Protein AF-A0A830CCI4-F1 (afdb_monomer)

Foldseek 3Di:
DDFQDADPVDPDPQRGQQKAFPVVRDGGTPVCCPPVVSVPTLMWGWDDDPDDIDTDPVSVVVPDDCVPPDD

Mean predicted aligned error: 4.56 Å

Structure (mmCIF, N/CA/C/O backbone):
data_AF-A0A830CCI4-F1
#
_entry.id   AF-A0A830CCI4-F1
#
l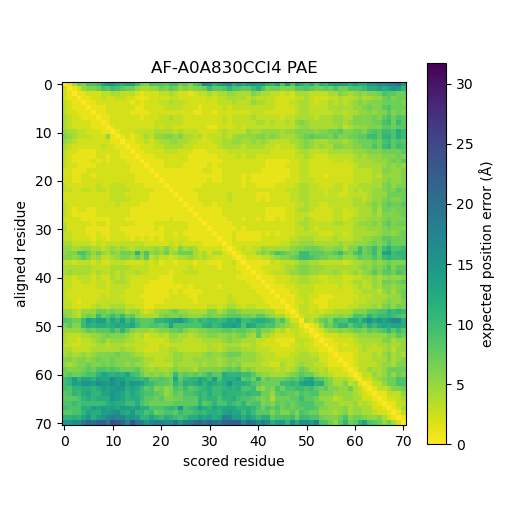oop_
_atom_site.group_PDB
_atom_site.id
_atom_site.type_symbol
_atom_site.label_atom_id
_atom_site.label_alt_id
_atom_site.label_comp_id
_atom_site.label_asym_id
_atom_site.label_entity_id
_atom_site.label_seq_id
_atom_site.pdbx_PDB_ins_code
_atom_site.Cartn_x
_atom_site.Cartn_y
_atom_site.Cartn_z
_atom_site.occupancy
_atom_site.B_iso_or_equiv
_atom_site.auth_seq_id
_atom_site.auth_comp_id
_atom_site.auth_asym_id
_atom_site.auth_atom_id
_atom_site.pdbx_PDB_model_num
ATOM 1 N N . MET A 1 1 ? 11.130 -4.712 5.275 1.00 67.75 1 MET A N 1
ATOM 2 C CA . MET A 1 1 ? 10.255 -4.245 4.186 1.00 67.75 1 MET A C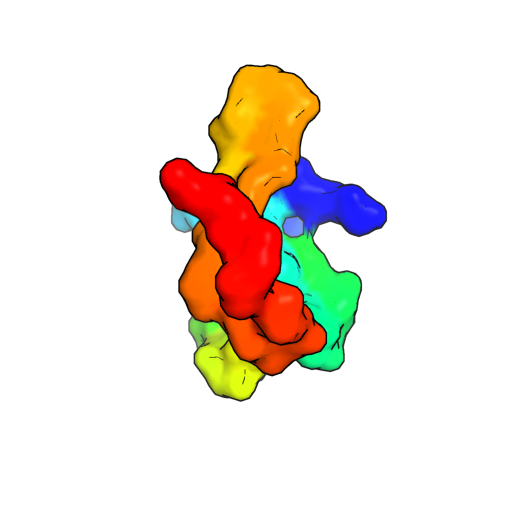A 1
ATOM 3 C C . MET A 1 1 ? 10.381 -2.740 4.077 1.00 67.75 1 MET A C 1
ATOM 5 O O . MET A 1 1 ? 10.345 -2.095 5.116 1.00 67.75 1 MET A O 1
ATOM 9 N N . ILE A 1 2 ? 10.611 -2.202 2.879 1.00 82.44 2 ILE A N 1
ATOM 10 C CA . ILE A 1 2 ? 10.914 -0.778 2.689 1.00 82.44 2 ILE A CA 1
ATOM 11 C C . ILE A 1 2 ? 9.814 -0.146 1.829 1.00 82.44 2 ILE A C 1
ATOM 13 O O . ILE A 1 2 ? 9.450 -0.705 0.793 1.00 82.44 2 ILE A O 1
ATOM 17 N N . PHE A 1 3 ? 9.281 0.989 2.282 1.00 91.31 3 PHE A N 1
ATOM 18 C CA . PHE A 1 3 ? 8.230 1.762 1.619 1.00 91.31 3 PHE A CA 1
ATOM 19 C C . PHE A 1 3 ? 8.726 3.179 1.340 1.00 91.31 3 PHE A C 1
ATOM 21 O O . PHE A 1 3 ? 9.589 3.674 2.061 1.00 91.31 3 PHE A O 1
ATOM 28 N N . PHE A 1 4 ? 8.141 3.824 0.331 1.00 92.69 4 PHE A N 1
ATOM 29 C CA . PHE A 1 4 ? 8.465 5.190 -0.113 1.00 92.69 4 PHE A CA 1
ATOM 30 C C . PHE A 1 4 ? 9.864 5.385 -0.715 1.00 92.69 4 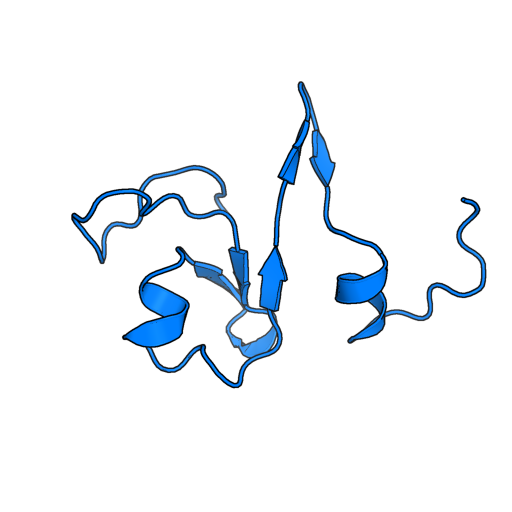PHE A C 1
ATOM 32 O O . PHE A 1 4 ? 10.269 6.515 -0.961 1.00 92.69 4 PHE A O 1
ATOM 39 N N . GLU A 1 5 ? 10.575 4.297 -0.998 1.00 94.06 5 GLU A N 1
ATOM 40 C CA . GLU A 1 5 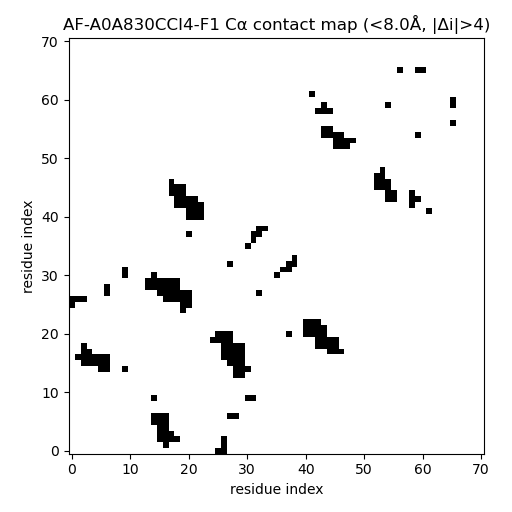? 11.778 4.320 -1.832 1.00 94.06 5 GLU A CA 1
ATOM 41 C C . GLU A 1 5 ? 11.415 4.213 -3.316 1.00 94.06 5 GLU A C 1
ATOM 43 O O . GLU A 1 5 ? 10.285 3.872 -3.683 1.00 94.06 5 GLU A O 1
ATOM 48 N N . GLU A 1 6 ? 12.389 4.467 -4.181 1.00 95.75 6 GLU A N 1
ATOM 49 C CA . GLU A 1 6 ? 12.238 4.287 -5.620 1.00 95.75 6 GLU A CA 1
ATOM 50 C C . GLU A 1 6 ? 12.290 2.804 -6.010 1.00 95.75 6 GLU A C 1
ATOM 52 O O . GLU A 1 6 ? 13.097 2.012 -5.517 1.00 95.75 6 GLU A O 1
ATOM 57 N N . CYS A 1 7 ? 11.409 2.403 -6.925 1.00 95.50 7 CYS A N 1
ATOM 58 C CA . CYS A 1 7 ? 11.419 1.053 -7.467 1.00 95.50 7 CYS A CA 1
ATOM 59 C C . CYS A 1 7 ? 12.619 0.847 -8.395 1.00 95.50 7 CYS A C 1
ATOM 61 O O . CYS A 1 7 ? 12.686 1.437 -9.471 1.00 95.50 7 CYS A O 1
ATOM 63 N N . LEU A 1 8 ? 13.497 -0.090 -8.035 1.00 93.81 8 LEU A N 1
ATOM 64 C CA . LEU A 1 8 ? 14.684 -0.437 -8.826 1.00 93.81 8 LEU A CA 1
ATOM 65 C C . LEU A 1 8 ? 14.359 -1.082 -10.183 1.00 93.81 8 LEU A C 1
ATOM 67 O O . LEU A 1 8 ? 15.184 -1.064 -11.089 1.00 93.81 8 LEU A O 1
ATOM 71 N N . SER A 1 9 ? 13.168 -1.666 -10.332 1.00 94.31 9 SER A N 1
ATOM 72 C CA . SER A 1 9 ? 12.731 -2.293 -11.587 1.00 94.31 9 SER A CA 1
ATOM 73 C C . SER A 1 9 ? 12.146 -1.299 -12.591 1.00 94.31 9 SER A C 1
ATOM 75 O O . SER A 1 9 ? 11.967 -1.659 -13.751 1.00 94.31 9 SER A O 1
ATOM 77 N N . HIS A 1 10 ? 11.819 -0.073 -12.166 1.00 95.38 10 HIS A N 1
ATOM 78 C CA . HIS A 1 10 ? 11.135 0.909 -13.005 1.00 95.38 10 HIS A CA 1
ATOM 79 C C . HIS A 1 10 ? 11.758 2.294 -12.843 1.00 95.38 10 HIS A C 1
ATOM 81 O O . HIS A 1 10 ? 11.439 3.015 -11.898 1.00 95.38 10 HIS A O 1
ATOM 87 N N . ASP A 1 11 ? 12.560 2.700 -13.823 1.00 94.06 11 ASP A N 1
ATOM 88 C CA . ASP A 1 11 ? 13.102 4.058 -13.930 1.00 94.06 11 ASP A CA 1
ATOM 89 C C . ASP A 1 11 ? 12.112 4.984 -14.666 1.00 94.06 11 ASP A C 1
ATOM 91 O O . ASP A 1 11 ? 12.323 5.442 -15.787 1.00 94.06 11 ASP A O 1
ATOM 95 N N . LEU A 1 12 ? 10.925 5.149 -14.077 1.00 93.38 12 LEU A N 1
ATOM 96 C CA . LEU A 1 12 ? 9.806 5.899 -14.650 1.00 93.38 12 LEU A CA 1
ATOM 97 C C . LEU A 1 12 ? 9.196 6.825 -13.594 1.00 93.38 12 LEU A C 1
ATOM 99 O O . LEU A 1 12 ? 9.073 6.433 -12.435 1.00 93.38 12 LEU A O 1
ATOM 103 N N . PRO A 1 13 ? 8.645 7.991 -13.973 1.00 94.25 13 PRO A N 1
ATOM 104 C CA . PRO A 1 13 ? 7.986 8.873 -13.019 1.00 94.25 13 PRO A CA 1
ATOM 105 C C . PRO A 1 13 ? 6.882 8.185 -12.199 1.00 94.25 13 PRO A C 1
ATOM 107 O O . PRO A 1 13 ? 6.025 7.455 -12.730 1.00 94.25 13 PRO A O 1
ATOM 110 N N . LYS A 1 14 ? 6.841 8.517 -10.902 1.00 91.25 14 LYS A N 1
ATOM 111 C CA . LYS A 1 14 ? 5.947 7.933 -9.884 1.00 91.25 14 LYS A CA 1
ATOM 112 C C . LYS A 1 14 ? 6.186 6.421 -9.694 1.00 91.25 14 LYS A C 1
ATOM 114 O O . LYS A 1 14 ? 5.230 5.642 -9.676 1.00 91.25 14 LYS A O 1
ATOM 119 N N . ASN A 1 15 ? 7.451 6.024 -9.596 1.00 95.94 15 ASN A N 1
ATOM 120 C CA . ASN A 1 15 ? 7.931 4.678 -9.264 1.00 95.94 15 ASN A CA 1
ATOM 121 C C . ASN A 1 15 ? 8.109 4.450 -7.749 1.00 95.94 15 ASN A C 1
ATOM 123 O O . ASN A 1 15 ? 8.722 3.462 -7.358 1.00 95.94 15 ASN A O 1
ATOM 127 N N . GLU A 1 16 ? 7.565 5.319 -6.902 1.00 96.12 16 GLU A N 1
ATO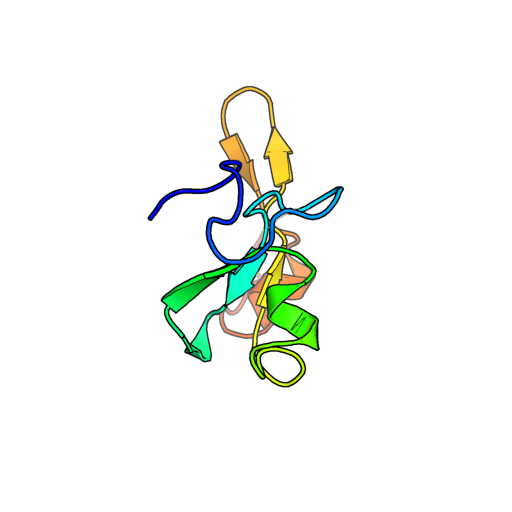M 128 C CA . GLU A 1 16 ? 7.602 5.158 -5.447 1.00 96.12 16 GLU A CA 1
ATOM 129 C C . GLU A 1 16 ? 6.935 3.841 -5.000 1.00 96.12 16 GLU A C 1
ATOM 131 O O . GLU A 1 16 ? 5.838 3.490 -5.455 1.00 96.12 16 GLU A O 1
ATOM 136 N N . LEU A 1 17 ? 7.596 3.119 -4.093 1.00 96.12 17 LEU A N 1
ATOM 137 C CA . LEU A 1 17 ? 7.123 1.884 -3.467 1.00 96.12 17 LEU A CA 1
ATOM 138 C C . LEU A 1 17 ? 6.085 2.177 -2.374 1.00 96.12 17 LEU A C 1
ATOM 140 O O . LEU A 1 17 ? 6.365 2.080 -1.179 1.00 96.12 17 LEU A O 1
ATOM 144 N N . ASN A 1 18 ? 4.877 2.546 -2.792 1.00 95.94 18 ASN A N 1
ATOM 145 C CA . ASN A 1 18 ? 3.770 2.911 -1.903 1.00 95.94 18 ASN A CA 1
ATOM 146 C C . ASN A 1 18 ? 2.595 1.926 -1.920 1.00 95.94 18 ASN A C 1
ATOM 148 O O . ASN A 1 18 ? 1.506 2.239 -1.444 1.00 95.94 18 ASN A O 1
ATOM 152 N N . ARG A 1 19 ? 2.792 0.729 -2.473 1.00 95.38 19 ARG A N 1
ATOM 153 C CA . ARG A 1 19 ? 1.820 -0.362 -2.391 1.00 95.38 19 ARG A CA 1
ATOM 154 C C . ARG A 1 19 ? 2.466 -1.600 -1.802 1.00 95.38 19 ARG A C 1
ATOM 156 O O . ARG A 1 19 ? 3.647 -1.858 -2.026 1.00 95.38 19 ARG A O 1
ATOM 163 N N . PHE A 1 20 ? 1.672 -2.387 -1.095 1.00 95.31 20 PHE A N 1
ATOM 164 C CA . PHE A 1 20 ? 2.047 -3.708 -0.615 1.00 95.31 20 PHE A CA 1
ATOM 165 C C . PHE A 1 20 ? 1.207 -4.765 -1.319 1.00 95.31 20 PHE A C 1
ATOM 167 O O . PHE A 1 20 ? -0.018 -4.699 -1.292 1.00 95.31 20 PHE A O 1
ATOM 174 N N . CYS A 1 21 ? 1.857 -5.741 -1.946 1.00 94.69 21 CYS A N 1
ATOM 175 C CA . CYS A 1 21 ? 1.185 -6.908 -2.494 1.00 94.69 21 CYS A CA 1
ATOM 176 C C . CYS A 1 21 ? 1.132 -8.004 -1.434 1.00 94.69 21 CYS A C 1
ATOM 178 O O . CYS A 1 21 ? 2.151 -8.636 -1.170 1.00 94.69 21 CYS A O 1
ATOM 180 N N . ILE A 1 22 ? -0.053 -8.286 -0.893 1.00 93.06 22 ILE A N 1
ATOM 181 C CA . ILE A 1 22 ? -0.259 -9.314 0.138 1.00 93.06 22 ILE A CA 1
ATOM 182 C C . ILE A 1 22 ? 0.115 -10.696 -0.410 1.00 93.06 22 ILE A C 1
ATOM 184 O O . ILE A 1 22 ? 0.804 -11.459 0.251 1.00 93.06 22 ILE A O 1
ATOM 188 N N . THR A 1 23 ? -0.271 -10.997 -1.653 1.00 92.69 23 THR A N 1
ATOM 189 C CA . THR A 1 23 ? -0.003 -12.296 -2.294 1.00 92.69 23 THR A CA 1
ATOM 190 C C . THR A 1 23 ? 1.490 -12.594 -2.483 1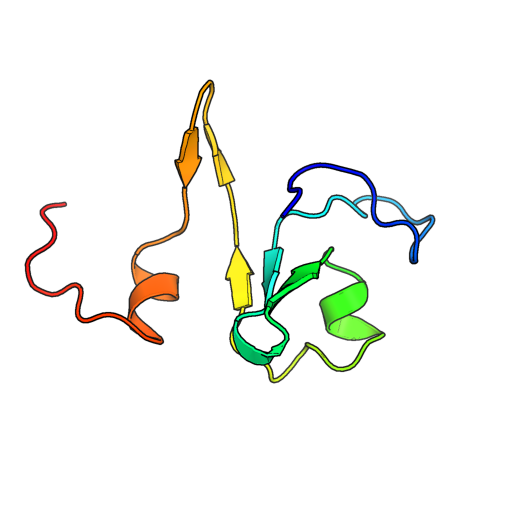.00 92.69 23 THR A C 1
ATOM 192 O O . THR A 1 23 ? 1.881 -13.754 -2.488 1.00 92.69 23 THR A O 1
ATOM 195 N N . CYS A 1 24 ? 2.320 -11.563 -2.667 1.00 94.25 24 CYS A N 1
ATOM 196 C CA . CYS A 1 24 ? 3.754 -11.707 -2.950 1.00 94.25 24 CYS A CA 1
ATOM 197 C C . CYS A 1 24 ? 4.640 -11.247 -1.791 1.00 94.25 24 CYS A C 1
ATOM 199 O O . CYS A 1 24 ? 5.858 -11.278 -1.926 1.00 94.25 24 CYS A O 1
ATOM 201 N N . GLU A 1 25 ? 4.034 -10.743 -0.716 1.00 94.19 25 GLU A N 1
ATOM 202 C CA . GLU A 1 25 ? 4.716 -10.154 0.437 1.00 94.19 25 GLU A CA 1
ATOM 203 C C . GLU A 1 25 ? 5.768 -9.092 0.045 1.00 94.19 25 GLU A C 1
ATOM 205 O O . GLU A 1 25 ? 6.838 -8.984 0.644 1.00 94.19 25 GLU A O 1
ATOM 210 N N . ALA A 1 26 ? 5.463 -8.276 -0.973 1.00 94.19 26 ALA A N 1
ATOM 211 C CA . ALA A 1 26 ? 6.417 -7.361 -1.608 1.00 94.19 26 ALA A CA 1
ATOM 212 C C . ALA A 1 26 ? 5.917 -5.910 -1.662 1.00 94.19 26 ALA A C 1
ATOM 214 O O . ALA A 1 26 ? 4.721 -5.656 -1.835 1.00 94.19 26 ALA A O 1
ATOM 215 N N . SER A 1 27 ? 6.838 -4.947 -1.522 1.00 95.94 27 SER A N 1
ATOM 216 C CA . SER A 1 27 ? 6.552 -3.528 -1.730 1.00 95.94 27 SER A CA 1
ATOM 217 C C . SER A 1 27 ? 6.747 -3.225 -3.204 1.00 95.94 27 SER A C 1
ATOM 219 O O . SER A 1 27 ? 7.740 -3.619 -3.812 1.00 95.94 27 SER A O 1
ATOM 221 N N . ILE A 1 28 ? 5.758 -2.571 -3.797 1.00 96.50 28 ILE A N 1
ATOM 222 C CA . ILE A 1 28 ? 5.677 -2.389 -5.239 1.00 96.50 28 ILE A CA 1
ATOM 223 C C . ILE A 1 28 ? 5.271 -0.956 -5.575 1.00 96.50 28 ILE A C 1
ATOM 225 O O . ILE A 1 28 ? 4.607 -0.273 -4.791 1.00 96.50 28 ILE A O 1
ATOM 229 N N . CYS A 1 29 ? 5.649 -0.497 -6.765 1.00 96.62 29 CYS A N 1
ATOM 230 C CA . CYS A 1 29 ? 5.172 0.774 -7.300 1.00 96.62 29 CYS A CA 1
ATOM 231 C C . CYS A 1 29 ? 3.949 0.562 -8.201 1.00 96.62 29 CYS A C 1
ATOM 233 O O . CYS A 1 29 ? 3.524 -0.562 -8.469 1.00 96.62 29 CYS A O 1
ATOM 235 N N . LYS A 1 30 ? 3.380 1.653 -8.724 1.00 95.25 30 LYS A N 1
ATOM 236 C CA . LYS A 1 30 ? 2.224 1.583 -9.639 1.00 95.25 30 LYS A CA 1
ATOM 237 C C . LYS A 1 30 ? 2.504 0.800 -10.932 1.00 95.25 30 LYS A C 1
ATOM 239 O O . LYS A 1 30 ? 1.559 0.341 -11.566 1.00 95.25 30 LYS A O 1
ATOM 244 N N . HIS A 1 31 ? 3.766 0.724 -11.357 1.00 96.56 31 HIS A N 1
ATOM 245 C CA . HIS A 1 31 ? 4.159 0.085 -12.617 1.00 96.56 31 HIS A CA 1
ATOM 246 C C . HIS A 1 31 ? 4.280 -1.425 -12.447 1.00 96.56 31 HIS A C 1
ATOM 248 O O . HIS A 1 31 ? 3.727 -2.156 -13.255 1.00 96.56 31 HIS A O 1
ATOM 254 N N . CYS A 1 32 ? 4.807 -1.897 -11.312 1.00 96.19 32 CYS A N 1
ATOM 255 C CA . CYS A 1 32 ? 4.766 -3.313 -10.931 1.00 96.19 32 CYS A CA 1
ATOM 256 C C . CYS A 1 32 ? 3.344 -3.901 -11.002 1.00 96.19 32 CYS A C 1
ATOM 258 O O . CYS A 1 32 ? 3.166 -5.037 -11.435 1.00 96.19 32 CYS A O 1
ATOM 260 N N . VAL A 1 33 ? 2.321 -3.118 -10.624 1.00 95.00 33 VAL A N 1
ATOM 261 C CA . VAL A 1 33 ? 0.904 -3.523 -10.740 1.00 95.00 33 VAL A CA 1
ATOM 262 C C . VAL A 1 33 ? 0.534 -3.900 -12.174 1.00 95.00 33 VAL A C 1
ATOM 264 O O . VAL A 1 33 ? -0.215 -4.848 -12.386 1.00 95.00 33 VAL A O 1
ATOM 267 N N . LYS A 1 34 ? 1.062 -3.174 -13.159 1.00 92.50 34 LYS A N 1
ATOM 268 C CA . LYS A 1 34 ? 0.758 -3.374 -14.578 1.00 92.50 34 LYS A CA 1
ATOM 269 C C . LYS A 1 34 ? 1.673 -4.405 -15.230 1.00 92.50 34 LYS A C 1
ATOM 271 O O . LYS A 1 34 ? 1.184 -5.278 -15.937 1.00 92.50 34 LYS A O 1
ATOM 276 N N . ASP A 1 35 ? 2.969 -4.304 -14.963 1.00 91.62 35 ASP A N 1
ATOM 277 C CA . ASP A 1 35 ? 4.003 -4.934 -15.784 1.00 91.62 35 ASP A CA 1
ATOM 278 C C . ASP A 1 35 ? 4.517 -6.246 -15.177 1.00 91.62 35 ASP A C 1
ATOM 280 O O . ASP A 1 35 ? 5.111 -7.066 -15.871 1.00 91.62 35 ASP A O 1
ATOM 284 N N . SER A 1 36 ? 4.273 -6.477 -13.882 1.00 89.25 36 SER A N 1
ATOM 285 C CA . SER A 1 36 ? 4.813 -7.625 -13.138 1.00 89.25 36 SER A CA 1
ATOM 286 C C . SER A 1 36 ? 3.726 -8.568 -12.607 1.00 89.25 36 SER A C 1
ATOM 288 O O . SER A 1 36 ? 3.944 -9.282 -11.635 1.00 89.25 36 SER A O 1
ATOM 290 N N . GLY A 1 37 ? 2.539 -8.573 -13.223 1.00 90.31 37 GLY A N 1
ATOM 291 C CA . GLY A 1 37 ? 1.478 -9.540 -12.906 1.00 90.31 37 GLY A CA 1
ATOM 292 C C . GLY A 1 37 ? 0.754 -9.313 -11.573 1.00 90.31 37 GLY A C 1
ATOM 293 O O . GLY A 1 37 ? -0.012 -10.167 -11.148 1.00 90.31 37 GLY A O 1
ATOM 294 N N . HIS A 1 38 ? 0.940 -8.164 -10.918 1.00 94.50 38 HIS A N 1
ATOM 295 C CA . HIS A 1 38 ? 0.286 -7.869 -9.635 1.00 94.50 38 HIS A CA 1
ATOM 296 C C . HIS A 1 38 ? -1.141 -7.308 -9.771 1.00 94.50 38 HIS A C 1
ATOM 298 O O . HIS A 1 38 ? -1.771 -7.008 -8.759 1.00 94.50 38 HIS A O 1
ATOM 304 N N . LYS A 1 39 ? -1.658 -7.136 -10.995 1.00 92.88 39 LYS A N 1
ATOM 305 C CA . LYS A 1 39 ? -2.971 -6.521 -11.256 1.00 92.88 39 LYS A CA 1
ATOM 306 C C . LYS A 1 39 ? -4.120 -7.241 -10.547 1.00 92.88 39 LYS A C 1
ATOM 308 O O . LYS A 1 39 ? -5.033 -6.579 -10.066 1.00 92.88 39 LYS A O 1
ATOM 313 N N . ASP A 1 40 ? -4.047 -8.566 -10.481 1.00 94.12 40 ASP A N 1
ATOM 314 C CA . ASP A 1 40 ? -5.099 -9.424 -9.925 1.00 94.12 40 ASP A CA 1
ATOM 315 C C . ASP A 1 40 ? -4.772 -9.902 -8.498 1.00 94.12 40 ASP A C 1
ATOM 317 O O . ASP A 1 40 ? -5.443 -10.773 -7.944 1.00 94.12 40 ASP A O 1
ATOM 321 N N . HIS A 1 41 ? -3.718 -9.354 -7.888 1.00 94.69 41 HIS A N 1
ATOM 322 C CA . HIS A 1 41 ? -3.337 -9.673 -6.517 1.00 94.69 41 HIS A CA 1
ATOM 323 C C . HIS A 1 41 ? -4.071 -8.786 -5.511 1.00 94.69 41 HIS A C 1
ATOM 325 O O . HIS A 1 41 ? -4.605 -7.726 -5.832 1.00 94.69 41 HIS A O 1
ATOM 331 N N . LYS A 1 42 ? -4.052 -9.211 -4.246 1.00 92.19 42 LYS A N 1
ATOM 332 C CA . LYS A 1 42 ? -4.534 -8.394 -3.133 1.00 92.19 42 LYS A CA 1
ATOM 333 C C . LYS A 1 42 ? -3.484 -7.333 -2.808 1.00 92.19 42 LYS A C 1
ATOM 335 O O . LYS A 1 42 ? -2.372 -7.678 -2.401 1.00 92.19 42 LYS A O 1
ATOM 340 N N . LEU A 1 43 ? -3.827 -6.064 -3.008 1.00 93.06 43 LEU A N 1
ATOM 341 C CA . LEU A 1 43 ? -2.929 -4.927 -2.813 1.00 93.06 43 LEU A CA 1
ATOM 342 C C . LEU A 1 43 ? -3.453 -4.012 -1.702 1.00 93.06 43 LEU A C 1
ATOM 344 O O . LEU A 1 43 ? -4.658 -3.824 -1.587 1.00 93.06 43 LEU A O 1
ATOM 348 N N . LEU A 1 44 ? -2.540 -3.419 -0.934 1.00 93.94 44 LEU A N 1
ATOM 349 C CA . LEU A 1 44 ? -2.820 -2.320 -0.010 1.00 93.94 44 LEU A CA 1
ATOM 350 C C . LEU A 1 44 ? -2.081 -1.074 -0.482 1.00 93.94 44 LEU A C 1
ATOM 352 O O . LEU A 1 44 ? -0.884 -1.148 -0.786 1.00 93.94 44 LEU A O 1
ATOM 356 N N . THR A 1 45 ? -2.757 0.069 -0.508 1.00 94.69 45 THR A N 1
ATOM 357 C CA . THR A 1 45 ? -2.108 1.357 -0.744 1.00 94.69 45 THR A CA 1
ATOM 358 C C . THR A 1 45 ? -1.641 1.932 0.586 1.00 94.69 45 THR A C 1
ATOM 360 O O . THR A 1 45 ? -2.421 2.079 1.522 1.00 94.69 45 THR A O 1
ATOM 363 N N . ILE A 1 46 ? -0.352 2.258 0.680 1.00 94.31 46 ILE A N 1
ATOM 364 C CA . ILE A 1 46 ? 0.263 2.769 1.903 1.00 94.31 46 ILE A CA 1
ATOM 365 C C . ILE A 1 46 ? 0.450 4.275 1.769 1.00 94.31 46 ILE A C 1
ATOM 367 O O . ILE A 1 46 ? 1.149 4.770 0.884 1.00 94.31 46 ILE A O 1
ATOM 371 N N . TYR A 1 47 ? -0.162 4.999 2.693 1.00 92.94 47 TYR A N 1
ATOM 372 C CA . TYR A 1 47 ? -0.110 6.444 2.813 1.00 92.94 47 TYR A CA 1
ATOM 373 C C . TYR A 1 47 ? 0.901 6.832 3.882 1.00 92.94 47 TYR A C 1
ATOM 375 O O . TYR A 1 47 ? 0.953 6.231 4.957 1.00 92.94 47 TYR A O 1
ATOM 383 N N . ARG A 1 48 ? 1.699 7.860 3.598 1.00 90.06 48 ARG A N 1
ATOM 384 C CA . ARG A 1 48 ? 2.636 8.428 4.564 1.00 90.06 48 ARG A CA 1
ATOM 385 C C . ARG A 1 48 ? 1.988 9.606 5.275 1.00 90.06 48 ARG A C 1
ATOM 387 O O . ARG A 1 48 ? 1.757 10.651 4.673 1.00 90.06 48 ARG A O 1
ATOM 394 N N . HIS A 1 49 ? 1.753 9.448 6.567 1.00 84.50 49 HIS A N 1
ATOM 395 C CA . HIS A 1 49 ? 1.522 10.551 7.491 1.00 84.50 49 HIS A CA 1
ATOM 396 C C . HIS A 1 49 ? 2.844 10.897 8.184 1.00 84.50 49 HIS A C 1
ATOM 398 O O . HIS A 1 49 ? 3.781 10.100 8.165 1.00 84.50 49 HIS A O 1
ATOM 404 N N . VAL A 1 50 ? 2.937 12.091 8.782 1.00 82.31 50 VAL A N 1
ATOM 405 C CA . VAL A 1 50 ? 4.196 12.716 9.250 1.00 82.31 50 VAL A CA 1
ATOM 406 C C . VAL A 1 50 ? 5.162 11.731 9.930 1.00 82.31 50 VAL A C 1
ATOM 408 O O . VAL A 1 50 ? 6.354 11.751 9.632 1.00 82.31 50 VAL A O 1
ATOM 411 N N . TYR A 1 51 ? 4.649 10.828 10.771 1.00 80.94 51 TYR A N 1
ATOM 412 C CA . TYR A 1 51 ? 5.453 9.817 11.467 1.00 80.94 51 TYR A CA 1
ATOM 413 C C . TYR A 1 51 ? 4.896 8.391 11.375 1.00 80.94 51 TYR A C 1
ATOM 415 O O . TYR A 1 51 ? 5.344 7.513 12.109 1.00 80.94 51 TYR A O 1
ATOM 423 N N . GLN A 1 52 ? 3.891 8.149 10.532 1.00 85.00 52 GLN A N 1
ATOM 424 C CA . GLN A 1 52 ? 3.162 6.881 10.515 1.00 85.00 52 GLN A CA 1
ATOM 425 C C . GLN A 1 52 ? 2.776 6.484 9.097 1.00 85.00 52 GLN A C 1
ATOM 427 O O . GLN A 1 52 ? 2.451 7.327 8.263 1.00 85.00 52 GLN A O 1
ATOM 432 N N . ASN A 1 53 ? 2.771 5.179 8.854 1.00 89.62 53 ASN A N 1
ATOM 433 C CA . ASN A 1 53 ? 2.234 4.603 7.634 1.00 89.62 53 ASN A CA 1
ATOM 434 C C . ASN A 1 53 ? 0.794 4.179 7.910 1.00 89.62 53 ASN A C 1
ATOM 436 O O . ASN A 1 53 ? 0.532 3.535 8.925 1.00 89.62 53 ASN A O 1
ATOM 440 N N . ALA A 1 54 ? -0.119 4.535 7.016 1.00 91.31 54 ALA A N 1
ATOM 441 C CA . ALA A 1 54 ? -1.529 4.193 7.116 1.00 91.31 54 ALA A CA 1
ATOM 442 C C . ALA A 1 54 ? -1.996 3.479 5.848 1.00 91.31 54 ALA A C 1
ATOM 444 O O . ALA A 1 54 ? -1.415 3.642 4.778 1.00 91.31 54 ALA A O 1
ATOM 445 N N . VAL A 1 55 ? -3.063 2.704 5.977 1.00 91.75 55 VAL A N 1
ATOM 446 C CA . VAL A 1 55 ? -3.789 2.073 4.871 1.00 91.75 55 VAL A CA 1
ATOM 447 C C . VAL A 1 55 ? -5.269 2.397 5.043 1.00 91.75 55 VAL A C 1
ATOM 449 O O . VAL A 1 55 ? -5.720 2.627 6.168 1.00 91.75 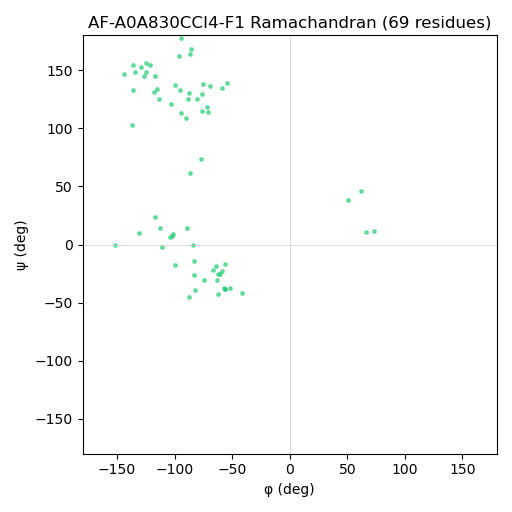55 VAL A O 1
ATOM 452 N N . HIS A 1 56 ? -6.034 2.441 3.952 1.00 89.69 56 HIS A N 1
ATOM 453 C CA . HIS A 1 56 ? -7.480 2.611 4.079 1.00 89.69 56 HIS A CA 1
ATOM 454 C C . HIS A 1 56 ? -8.111 1.353 4.683 1.00 89.69 56 HIS A C 1
ATOM 456 O O . HIS A 1 56 ? -7.809 0.237 4.264 1.00 89.69 56 HIS A O 1
ATOM 462 N N . ILE A 1 57 ? -9.038 1.541 5.625 1.00 86.62 57 ILE A N 1
ATOM 463 C CA . ILE A 1 57 ? -9.751 0.439 6.286 1.00 86.62 57 ILE A CA 1
ATOM 464 C C . ILE A 1 57 ? -10.461 -0.482 5.281 1.00 86.62 57 ILE A C 1
ATOM 466 O O . ILE A 1 57 ? -10.367 -1.698 5.396 1.00 86.62 57 ILE A O 1
ATOM 470 N N . SER A 1 58 ? -11.035 0.083 4.215 1.00 84.94 58 SER A N 1
ATOM 471 C CA . SER A 1 58 ? -11.689 -0.671 3.136 1.00 84.94 58 SER A CA 1
ATOM 472 C C . SER A 1 58 ? -10.743 -1.606 2.374 1.00 84.94 58 SER A C 1
ATOM 474 O O . SER A 1 58 ? -11.183 -2.579 1.773 1.00 84.94 58 SER A O 1
ATOM 476 N N . GLU A 1 59 ? -9.436 -1.318 2.356 1.00 86.56 59 GLU A N 1
ATOM 477 C CA . GLU A 1 59 ? -8.436 -2.226 1.780 1.00 86.56 59 GLU A CA 1
ATOM 478 C C . GLU A 1 59 ? -8.021 -3.321 2.788 1.00 86.56 59 GLU A C 1
ATOM 480 O O . GLU A 1 59 ? -7.636 -4.415 2.376 1.00 86.56 59 GLU A O 1
ATOM 485 N N . MET A 1 60 ? -8.130 -3.075 4.103 1.00 83.75 60 MET A N 1
ATOM 486 C CA . MET A 1 60 ? -7.816 -4.064 5.151 1.00 83.75 60 MET A CA 1
ATOM 487 C C . MET A 1 60 ? -8.877 -5.161 5.289 1.00 83.75 60 MET A C 1
ATOM 489 O O . MET A 1 60 ? -8.526 -6.306 5.589 1.00 83.75 60 MET A O 1
ATOM 493 N N . GLU A 1 61 ? -10.140 -4.850 4.993 1.00 80.38 61 GLU A N 1
ATOM 494 C CA . GLU A 1 61 ? -11.266 -5.803 5.015 1.00 80.38 61 GLU A CA 1
ATOM 495 C C . GLU A 1 61 ? -11.041 -7.033 4.109 1.00 80.38 61 GLU A C 1
ATOM 497 O O . GLU A 1 61 ? -11.666 -8.078 4.270 1.00 80.38 61 GLU A O 1
ATOM 502 N N . ILE A 1 62 ? -10.080 -6.959 3.180 1.00 76.19 62 ILE A N 1
ATOM 503 C CA . ILE A 1 62 ? -9.669 -8.054 2.288 1.00 76.19 62 ILE A CA 1
ATOM 504 C C . ILE A 1 62 ? -9.062 -9.255 3.052 1.00 76.19 62 ILE A C 1
ATOM 506 O O . ILE A 1 62 ? -8.958 -10.363 2.494 1.00 76.19 62 ILE A O 1
ATOM 510 N N . GLY A 1 63 ? -8.633 -9.061 4.303 1.00 71.12 63 GLY A N 1
ATOM 511 C CA . GLY A 1 63 ? -8.042 -10.121 5.125 1.00 71.12 63 GLY A CA 1
ATOM 512 C C . GLY A 1 63 ? -8.219 -9.983 6.636 1.00 71.12 63 GLY A C 1
ATOM 513 O O . GLY A 1 63 ? -7.726 -10.847 7.358 1.00 71.12 63 GLY A O 1
ATOM 514 N N . ILE A 1 64 ? -8.878 -8.928 7.121 1.00 77.25 64 ILE A N 1
ATOM 515 C CA . ILE A 1 64 ? -9.063 -8.648 8.548 1.00 77.25 64 ILE A CA 1
ATOM 516 C C . ILE A 1 64 ? -10.518 -8.230 8.771 1.00 77.25 64 ILE A C 1
ATOM 518 O O . ILE A 1 64 ? -11.033 -7.401 8.031 1.00 77.25 64 ILE A O 1
ATOM 522 N N . ASP A 1 65 ? -11.167 -8.797 9.788 1.00 81.06 65 ASP A N 1
ATOM 523 C CA . ASP A 1 65 ? -12.469 -8.317 10.255 1.00 81.06 65 ASP A CA 1
ATOM 524 C C . ASP A 1 65 ? -12.285 -6.961 10.952 1.00 81.06 65 ASP A C 1
ATOM 526 O O . ASP A 1 65 ? -11.608 -6.856 11.981 1.00 81.06 65 ASP A O 1
ATOM 530 N N . CYS A 1 66 ? -12.842 -5.916 10.344 1.00 82.38 66 CYS A N 1
ATOM 531 C CA . CYS A 1 66 ? -12.712 -4.537 10.793 1.00 82.38 66 CYS A CA 1
ATOM 532 C C . CYS A 1 66 ? -13.976 -4.004 11.492 1.00 82.38 66 CYS A C 1
ATOM 534 O O . CYS A 1 66 ? -13.980 -2.833 11.872 1.00 82.38 66 CYS A O 1
ATOM 536 N N . ASP A 1 67 ? -14.997 -4.836 11.744 1.00 83.12 67 ASP A N 1
ATOM 537 C CA . ASP A 1 67 ? -16.322 -4.406 12.234 1.00 83.12 67 ASP A CA 1
ATOM 538 C C . ASP A 1 67 ? -16.290 -3.645 13.575 1.00 83.12 67 ASP A C 1
ATOM 540 O O . ASP A 1 67 ? -17.200 -2.880 13.892 1.00 83.12 67 ASP A O 1
ATOM 544 N N . ASN A 1 68 ? -15.238 -3.832 14.378 1.00 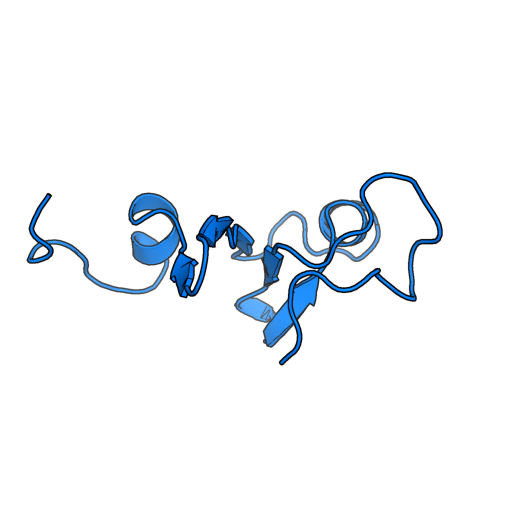83.88 68 ASN A N 1
ATOM 545 C CA . ASN A 1 68 ? -15.087 -3.206 15.696 1.00 83.88 68 ASN A CA 1
ATOM 546 C C . ASN A 1 68 ? -14.131 -1.996 15.713 1.00 83.88 68 ASN A C 1
ATOM 548 O O . ASN A 1 68 ? -13.802 -1.489 16.789 1.00 83.88 68 ASN A O 1
ATOM 552 N N . ILE A 1 69 ? -13.650 -1.530 14.556 1.00 83.38 69 ILE A N 1
ATOM 553 C CA . ILE A 1 69 ? -12.791 -0.342 14.473 1.00 83.38 69 ILE A CA 1
ATOM 554 C C . ILE A 1 69 ? -13.664 0.919 14.536 1.00 83.38 69 ILE A C 1
ATOM 556 O O . ILE A 1 69 ? -14.590 1.093 13.750 1.00 83.38 69 ILE A O 1
ATOM 560 N N . GLN A 1 70 ?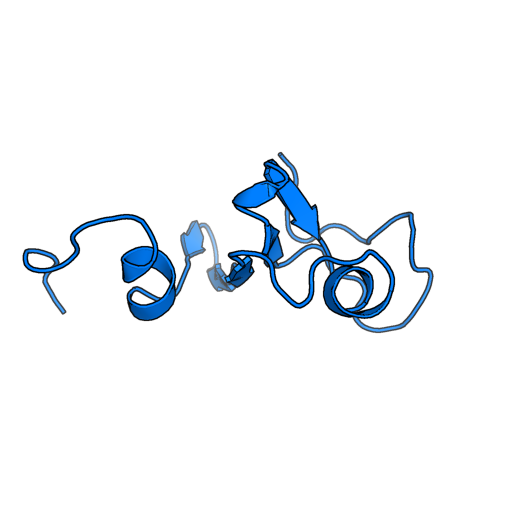 -13.364 1.815 15.479 1.00 75.44 70 GLN A N 1
ATOM 561 C CA . GLN A 1 70 ? -14.080 3.084 15.637 1.00 75.44 70 GLN A CA 1
ATOM 562 C C . GLN A 1 70 ? -13.644 4.097 14.564 1.00 75.44 70 GLN A C 1
ATOM 564 O O . GLN A 1 70 ? -12.443 4.318 14.389 1.00 75.44 70 GLN A O 1
ATOM 569 N N . VAL A 1 71 ? -14.619 4.707 13.878 1.00 66.62 71 VAL A N 1
ATOM 570 C CA . VAL A 1 71 ? -14.443 5.799 12.897 1.00 66.62 71 VAL A CA 1
ATOM 571 C C . VAL A 1 71 ? -14.692 7.174 13.499 1.00 66.62 71 VAL A C 1
ATOM 573 O O . VAL A 1 71 ? -15.590 7.290 14.365 1.00 66.62 71 VAL A O 1
#

Sequence (71 aa):
MIFFEECLSHDLPKNELNRFCITCEASICKHCVKDSGHKDHKLLTIYRHVYQNAVHISEMEIGIDCDNIQV

Organism: NCBI:txid374723

Secondary structure (DSSP, 8-state):
---SSBPTT--SSS-B--EEEGGGTEEE-HHHHHHSSGGGS-EEEEEEETTEEEE-HHHHTTTS--TT---

Solvent-accessible surface area (backbone atoms only — not comparable to full-atom values): 4485 Å² total; per-residue (Å²): 141,72,67,72,45,76,35,90,90,42,100,50,91,76,22,42,13,40,28,38,32,68,80,72,77,38,62,32,22,69,56,42,34,72,76,65,72,42,68,87,49,56,59,38,60,52,43,82,48,103,90,45,80,44,64,57,67,83,53,46,55,80,82,43,93,58,90,84,65,89,132

Nearest PDB structures (foldseek):
  2egm-assembly1_A  TM=8.467E-01  e=1.308E-01  Homo sapiens
  7xt2-assembly1_B  TM=8.183E-01  e=1.396E-01  Homo sapiens
  5k3q-assembly1_B  TM=8.997E-01  e=2.877E-01  Macaca mulatta
  2dja-assembly1_A  TM=6.152E-01  e=7.730E-02  Homo sapiens
  6qaj-assembly1_B  TM=6.561E-01  e=1.816E-01  Tequatrovirus T4

pLDDT: mean 89.79, std 7.09, range [66.62, 96.62]

InterPro domains:
  IPR000315 B-box-type zinc finger [PF00643] (7-45)
  IPR000315 B-box-type zinc finger [PS50119] (7-46)

Radius of gyration: 12.98 Å; Cα contacts (8 Å, |Δi|>4): 104; chains: 1; bounding box: 31×25×32 Å